Protein AF-A0A7S1LUV5-F1 (afdb_monomer_lite)

pLDDT: mean 82.68, std 12.73, range [51.38, 97.44]

Secondary structure (DSSP, 8-state):
-HHHHHHHTTSSTTPPPS-S-EEEESPPSPS-TTT-GGGTSS-EEEEEEEEESSTT-HHHHHHGGGEEEEEEEE-SSSS-SS-SSHHHHHHHHHHHHHHHHHHS--

Organism: Alexandr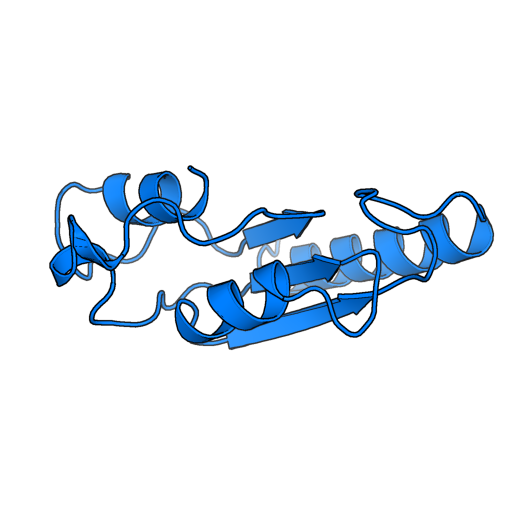ium catenella (NCBI:txid2925)

Sequence (106 aa):
STMLCARAARGDVGAPPPFRCAVLLESDRPGWPEQRPELFGEPLPLPTLVVAGQAESEAADMISPFFASVSRASHADGHRPLPKDPQKVAEIVERIRTFLLQHCPV

Structure (mmCIF, N/CA/C/O backbone):
data_AF-A0A7S1LUV5-F1
#
_entry.id   AF-A0A7S1LUV5-F1
#
loop_
_atom_site.group_PDB
_atom_site.id
_atom_site.type_symbol
_atom_site.label_atom_id
_atom_site.label_alt_id
_atom_site.label_comp_id
_atom_site.label_asym_id
_atom_site.label_entity_id
_atom_site.label_seq_id
_atom_site.pdbx_PDB_ins_code
_atom_site.Cartn_x
_atom_site.Cartn_y
_atom_site.Cartn_z
_atom_site.occupancy
_atom_site.B_iso_or_equiv
_atom_site.auth_seq_id
_atom_site.auth_comp_id
_atom_site.auth_asym_id
_atom_site.auth_atom_id
_atom_site.pdbx_PDB_model_num
ATOM 1 N N . SER A 1 1 ? 10.373 -7.104 6.731 1.00 52.06 1 SER A N 1
ATOM 2 C CA . SER A 1 1 ? 10.311 -6.662 8.148 1.00 52.06 1 SER A CA 1
ATOM 3 C C . SER A 1 1 ? 9.028 -5.891 8.478 1.00 52.06 1 SER A C 1
ATOM 5 O O . SER A 1 1 ? 8.505 -6.067 9.570 1.00 52.06 1 SER A O 1
ATOM 7 N N . THR A 1 2 ? 8.465 -5.108 7.550 1.00 58.53 2 THR A N 1
ATOM 8 C CA . THR A 1 2 ? 7.291 -4.231 7.757 1.00 58.53 2 THR A CA 1
ATOM 9 C C . THR A 1 2 ? 6.040 -4.931 8.308 1.00 58.53 2 THR A C 1
ATOM 11 O O . THR A 1 2 ? 5.430 -4.430 9.248 1.00 58.53 2 THR A O 1
ATOM 14 N N . MET A 1 3 ? 5.687 -6.122 7.804 1.00 65.06 3 MET A N 1
ATOM 15 C CA . MET A 1 3 ? 4.542 -6.884 8.332 1.00 65.06 3 MET A CA 1
ATOM 16 C C . MET A 1 3 ? 4.758 -7.398 9.757 1.00 65.06 3 MET A C 1
ATOM 18 O O . MET A 1 3 ? 3.835 -7.371 10.564 1.00 65.06 3 MET A O 1
ATOM 22 N N . LEU A 1 4 ? 5.979 -7.832 10.087 1.00 61.72 4 LEU A N 1
ATOM 23 C CA . LEU A 1 4 ? 6.304 -8.242 11.451 1.00 61.72 4 LEU A CA 1
ATOM 24 C C . LEU A 1 4 ? 6.254 -7.044 12.394 1.00 61.72 4 LEU A C 1
ATOM 26 O O . LEU A 1 4 ? 5.734 -7.199 13.482 1.00 61.72 4 LEU A O 1
ATOM 30 N N . CYS A 1 5 ? 6.686 -5.846 11.983 1.00 59.50 5 CYS A N 1
ATOM 31 C CA . CYS A 1 5 ? 6.517 -4.638 12.799 1.00 59.50 5 CYS A CA 1
ATOM 32 C C . CYS A 1 5 ? 5.035 -4.312 13.052 1.00 59.50 5 CYS A C 1
ATOM 34 O O . CYS A 1 5 ? 4.671 -3.999 14.183 1.00 59.50 5 CYS A O 1
ATOM 36 N N . ALA A 1 6 ? 4.173 -4.436 12.035 1.00 61.81 6 ALA A N 1
ATOM 37 C CA . ALA A 1 6 ? 2.731 -4.224 12.188 1.00 61.81 6 ALA A CA 1
ATOM 38 C C . ALA A 1 6 ? 2.091 -5.216 13.177 1.00 61.81 6 ALA A C 1
ATOM 40 O O . ALA A 1 6 ? 1.186 -4.842 13.917 1.00 61.81 6 ALA A O 1
ATOM 41 N N . ARG A 1 7 ? 2.590 -6.456 13.222 1.00 67.19 7 ARG A N 1
ATOM 42 C CA . ARG A 1 7 ? 2.091 -7.512 14.116 1.00 67.19 7 ARG A CA 1
ATOM 43 C C . ARG A 1 7 ? 2.755 -7.520 15.497 1.00 67.19 7 ARG A C 1
ATOM 45 O O . ARG A 1 7 ? 2.111 -7.829 16.489 1.00 67.19 7 ARG A O 1
ATOM 52 N N . ALA A 1 8 ? 4.026 -7.138 15.578 1.00 58.00 8 ALA A N 1
ATOM 53 C CA . ALA A 1 8 ? 4.813 -7.101 16.807 1.00 58.00 8 ALA A CA 1
ATOM 54 C C . ALA A 1 8 ? 4.504 -5.880 17.680 1.00 58.00 8 ALA A C 1
ATOM 56 O O . ALA A 1 8 ? 4.767 -5.934 18.878 1.00 58.00 8 ALA A O 1
ATOM 57 N N . ALA A 1 9 ? 3.922 -4.807 17.122 1.00 53.91 9 ALA A N 1
ATOM 58 C CA . ALA A 1 9 ? 3.652 -3.547 17.823 1.00 53.91 9 ALA A CA 1
ATOM 59 C C . ALA A 1 9 ? 2.802 -3.675 19.107 1.00 53.91 9 ALA A C 1
ATOM 61 O O . ALA A 1 9 ? 2.663 -2.683 19.822 1.00 53.91 9 ALA A O 1
ATOM 62 N N . ARG A 1 10 ? 2.244 -4.853 19.428 1.00 51.38 10 ARG A N 1
ATOM 63 C CA . ARG A 1 10 ? 1.505 -5.082 20.680 1.00 51.38 10 ARG A CA 1
ATOM 64 C C . ARG A 1 10 ? 1.768 -6.391 21.428 1.00 51.38 10 ARG A C 1
ATOM 66 O O . ARG A 1 10 ? 1.147 -6.584 22.460 1.00 51.38 10 ARG A O 1
ATOM 73 N N . GLY A 1 11 ? 2.667 -7.267 20.980 1.00 53.22 11 GLY A N 1
ATOM 74 C CA . GLY A 1 11 ? 2.985 -8.504 21.717 1.00 53.22 11 GLY A CA 1
ATOM 75 C C . GLY A 1 11 ? 1.860 -9.553 21.824 1.00 53.22 11 GLY A C 1
ATOM 76 O O . GLY A 1 11 ? 2.155 -10.665 22.248 1.00 53.22 11 GLY A O 1
ATOM 77 N N . ASP A 1 12 ? 0.633 -9.250 21.385 1.00 55.34 12 ASP A N 1
ATOM 78 C CA . ASP A 1 12 ? -0.510 -10.167 21.369 1.00 55.34 12 ASP A CA 1
ATOM 79 C C . ASP A 1 12 ? -0.949 -10.494 19.939 1.00 55.34 12 ASP A C 1
ATOM 81 O O . ASP A 1 12 ? -1.232 -9.612 19.120 1.00 55.34 12 ASP A O 1
ATOM 85 N N . VAL A 1 13 ? -1.041 -11.793 19.656 1.00 59.44 13 VAL A N 1
ATOM 86 C CA . VAL A 1 13 ? -1.635 -12.332 18.430 1.00 59.44 13 VAL A CA 1
ATOM 87 C C . VAL A 1 13 ? -3.088 -11.849 18.340 1.00 59.44 13 VAL A C 1
ATOM 89 O O . VAL A 1 13 ? -3.902 -12.157 19.204 1.00 59.44 13 VAL A O 1
ATOM 92 N N . GLY A 1 14 ? -3.418 -11.080 17.298 1.00 52.53 14 GLY A N 1
ATOM 93 C CA . GLY A 1 14 ? -4.790 -10.629 17.022 1.00 52.53 14 GLY A CA 1
ATOM 94 C C . GLY A 1 14 ? -5.171 -9.246 17.567 1.00 52.53 14 GLY A C 1
ATOM 95 O O . GLY A 1 14 ? -6.268 -8.771 17.274 1.00 52.53 14 GLY A O 1
ATOM 96 N N . ALA A 1 15 ? -4.291 -8.552 18.300 1.00 60.19 15 ALA A N 1
ATOM 97 C CA . ALA A 1 15 ? -4.556 -7.168 18.691 1.00 60.19 15 ALA A CA 1
ATOM 98 C C . ALA A 1 15 ? -4.536 -6.237 17.457 1.00 60.19 15 ALA A C 1
ATOM 100 O O . ALA A 1 15 ? -3.619 -6.333 16.633 1.00 60.19 15 ALA A O 1
ATOM 101 N N . PRO A 1 16 ? -5.500 -5.306 17.314 1.00 61.84 16 PRO A N 1
ATOM 102 C CA . PRO A 1 16 ? -5.496 -4.372 16.197 1.00 61.84 16 PRO A CA 1
ATOM 103 C C . PRO A 1 16 ? -4.246 -3.475 16.266 1.00 61.84 16 PRO A C 1
ATOM 105 O O . PRO A 1 16 ? -3.921 -2.955 17.344 1.00 61.84 16 PRO A O 1
ATOM 108 N N . PRO A 1 17 ? -3.527 -3.283 15.144 1.00 69.19 17 PRO A N 1
ATOM 109 C CA . PRO A 1 17 ? -2.367 -2.401 15.106 1.00 69.19 17 PRO A CA 1
ATOM 110 C C . PRO A 1 17 ? -2.779 -0.960 15.459 1.00 69.19 17 PRO A C 1
ATOM 112 O O . PRO A 1 17 ? -3.895 -0.549 15.145 1.00 69.19 17 PRO A O 1
ATOM 115 N N . PRO A 1 18 ? -1.890 -0.139 16.055 1.00 76.12 18 PRO A N 1
ATOM 116 C CA . PRO A 1 18 ? -2.203 1.250 16.418 1.00 76.12 18 PRO A CA 1
ATOM 117 C C . PRO A 1 18 ? -2.329 2.186 15.199 1.00 76.12 18 PRO A C 1
ATOM 119 O O . PRO A 1 18 ? -2.447 3.401 15.351 1.00 76.12 18 PRO A O 1
ATOM 122 N N . PHE A 1 19 ? -2.265 1.635 13.989 1.00 83.00 19 PHE A N 1
ATOM 123 C CA . PHE A 1 19 ? -2.324 2.359 12.730 1.00 83.00 19 PHE A CA 1
ATOM 124 C C . PHE A 1 19 ? -3.738 2.276 12.156 1.00 83.00 19 PHE A C 1
ATOM 126 O O . PHE A 1 19 ? -4.395 1.245 12.262 1.00 83.00 19 PHE A O 1
ATOM 133 N N . ARG A 1 20 ? -4.201 3.353 11.516 1.00 88.50 20 ARG A N 1
ATOM 134 C CA . ARG A 1 20 ? -5.509 3.371 10.838 1.00 88.50 20 ARG A CA 1
ATOM 135 C C . ARG A 1 20 ? -5.463 2.772 9.429 1.00 88.50 20 ARG A C 1
ATOM 137 O O . ARG A 1 20 ? -6.469 2.259 8.955 1.00 88.50 20 ARG A O 1
ATOM 144 N N . CYS A 1 21 ? -4.311 2.838 8.764 1.00 91.31 21 CYS A N 1
ATOM 145 C CA . CYS A 1 21 ? -4.049 2.187 7.481 1.00 91.31 21 CYS A CA 1
ATOM 146 C C . CYS A 1 21 ? -2.538 1.989 7.267 1.00 91.31 21 CYS A C 1
ATOM 148 O O . CYS A 1 21 ? -1.727 2.499 8.045 1.00 91.31 21 CYS A O 1
ATOM 150 N N . ALA A 1 22 ? -2.162 1.265 6.212 1.00 90.38 22 ALA A N 1
ATOM 151 C CA . ALA A 1 22 ? -0.782 1.133 5.750 1.00 90.38 22 ALA A CA 1
ATOM 152 C C . ALA A 1 22 ? -0.655 1.431 4.249 1.00 90.38 22 ALA A C 1
ATOM 154 O O . ALA A 1 22 ? -1.548 1.130 3.460 1.00 90.38 22 ALA A O 1
ATOM 155 N N . VAL A 1 23 ? 0.489 1.988 3.852 1.00 92.56 23 VAL A N 1
ATOM 156 C CA . VAL A 1 23 ? 0.890 2.132 2.447 1.00 92.56 23 VAL A CA 1
ATOM 157 C C . VAL A 1 23 ? 2.223 1.417 2.276 1.00 92.56 23 VAL A C 1
ATOM 159 O O . VAL A 1 23 ? 3.199 1.740 2.951 1.00 92.56 23 VAL A O 1
ATOM 162 N N . LEU A 1 24 ? 2.247 0.419 1.401 1.00 90.75 24 LEU A N 1
ATOM 163 C CA . LEU A 1 24 ? 3.385 -0.449 1.138 1.00 90.75 24 LEU A CA 1
ATOM 164 C C . LEU A 1 24 ? 3.905 -0.161 -0.270 1.00 90.75 24 LEU A C 1
ATOM 166 O O . LEU A 1 24 ? 3.216 -0.446 -1.244 1.00 90.75 24 LEU A O 1
ATOM 170 N N . LEU A 1 25 ? 5.103 0.412 -0.375 1.00 90.88 25 LEU A N 1
ATOM 171 C CA . LEU A 1 25 ? 5.765 0.706 -1.651 1.00 90.88 25 LEU A CA 1
ATOM 172 C C . LEU A 1 25 ? 6.884 -0.312 -1.863 1.00 90.88 25 LEU A C 1
ATOM 174 O O . LEU A 1 25 ? 7.733 -0.425 -0.980 1.00 90.88 25 LEU A O 1
ATOM 178 N N . GLU A 1 26 ? 6.878 -1.048 -2.979 1.00 87.75 26 GLU A N 1
ATOM 179 C CA . GLU A 1 26 ? 7.875 -2.097 -3.282 1.00 87.75 26 GLU A CA 1
ATOM 180 C C . GLU A 1 26 ? 8.231 -2.973 -2.081 1.00 87.75 26 GLU A C 1
ATOM 182 O O . GLU A 1 26 ? 9.398 -3.193 -1.753 1.00 87.75 26 GLU A O 1
ATOM 187 N N . SER A 1 27 ? 7.215 -3.437 -1.358 1.00 81.75 27 SER A N 1
ATOM 188 C CA . SER A 1 27 ? 7.479 -4.326 -0.235 1.00 81.75 27 SER A CA 1
ATOM 189 C C . SER A 1 27 ? 7.975 -5.669 -0.743 1.00 81.75 27 SER A C 1
ATOM 191 O O . SER A 1 27 ? 7.356 -6.276 -1.611 1.00 81.75 27 SER A O 1
ATOM 193 N N . ASP A 1 28 ? 9.087 -6.116 -0.172 1.00 80.19 28 ASP A N 1
ATOM 194 C CA . ASP A 1 28 ? 9.616 -7.457 -0.378 1.00 80.19 28 ASP A CA 1
ATOM 195 C C . ASP A 1 28 ? 8.730 -8.504 0.318 1.00 80.19 28 ASP A C 1
ATOM 197 O O . ASP A 1 28 ? 7.867 -8.169 1.139 1.00 80.19 28 ASP A O 1
ATOM 201 N N . ARG A 1 29 ? 8.966 -9.776 -0.001 1.00 79.25 29 ARG A N 1
ATOM 202 C CA . ARG A 1 29 ? 8.229 -10.934 0.496 1.00 79.25 29 ARG A CA 1
ATOM 203 C C . ARG A 1 29 ? 8.034 -10.901 2.024 1.00 79.25 29 ARG A C 1
ATOM 205 O O . ARG A 1 29 ? 8.833 -10.324 2.775 1.00 79.25 29 ARG A O 1
ATOM 212 N N . PRO A 1 30 ? 6.975 -11.564 2.523 1.00 76.75 30 PRO A N 1
ATOM 213 C CA . PRO A 1 30 ? 6.776 -11.789 3.949 1.00 76.75 30 PRO A CA 1
ATOM 214 C C . PRO A 1 30 ? 8.048 -12.310 4.612 1.00 76.75 30 PRO A C 1
ATOM 216 O O . PRO A 1 30 ? 8.632 -13.271 4.131 1.00 76.75 30 PRO A O 1
ATOM 219 N N . GLY A 1 31 ? 8.459 -11.683 5.719 1.00 75.75 31 GLY A N 1
ATOM 220 C CA . GLY A 1 31 ? 9.736 -12.001 6.362 1.00 75.75 31 GLY A CA 1
ATOM 221 C C . GLY A 1 31 ? 9.845 -13.477 6.742 1.00 75.75 31 GLY A C 1
ATOM 222 O O . GLY A 1 31 ? 10.625 -14.202 6.142 1.00 75.75 31 GLY A O 1
ATOM 223 N N . TRP A 1 32 ? 9.057 -13.916 7.729 1.00 77.12 32 TRP A N 1
ATOM 224 C CA . TRP A 1 32 ? 9.163 -15.274 8.277 1.00 77.12 32 TRP A CA 1
ATOM 225 C C . TRP A 1 32 ? 7.804 -15.899 8.640 1.00 77.12 32 TRP A C 1
ATOM 227 O O . TRP A 1 32 ? 7.584 -16.243 9.805 1.00 77.12 32 TRP A O 1
ATOM 237 N N . PRO A 1 33 ? 6.876 -16.049 7.675 1.00 78.12 33 PRO A N 1
ATOM 238 C CA . PRO A 1 33 ? 5.5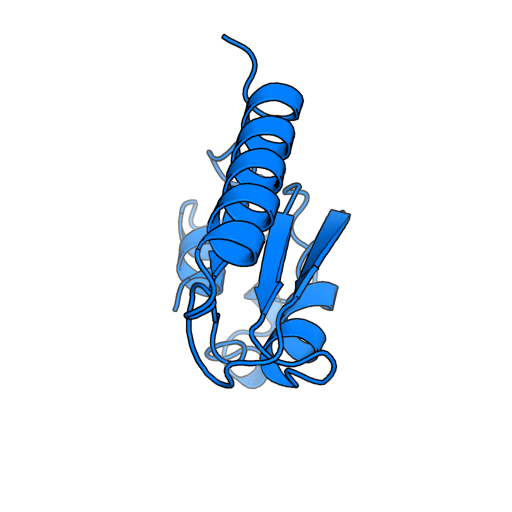77 -16.665 7.939 1.00 78.12 33 PRO A CA 1
ATOM 239 C C . PRO A 1 33 ? 5.686 -18.100 8.464 1.00 78.12 33 PRO A C 1
ATOM 241 O O . PRO A 1 33 ? 4.943 -18.476 9.361 1.00 78.12 33 PRO A O 1
ATOM 244 N N . GLU A 1 34 ? 6.661 -18.869 7.982 1.00 83.00 34 GLU A N 1
ATOM 245 C CA . GLU A 1 34 ? 6.881 -20.258 8.404 1.00 83.00 34 GLU A CA 1
ATOM 246 C C . GLU A 1 34 ? 7.501 -20.380 9.802 1.00 83.00 34 GLU A C 1
ATOM 248 O O . GLU A 1 34 ? 7.238 -21.345 10.512 1.00 83.00 34 GLU A O 1
ATOM 253 N N . GLN A 1 35 ? 8.323 -19.410 10.217 1.00 82.94 35 GLN A N 1
ATOM 254 C CA . GLN A 1 35 ? 9.012 -19.468 11.515 1.00 82.94 35 GLN A CA 1
ATOM 255 C C . GLN A 1 35 ? 8.133 -18.969 12.662 1.00 82.94 35 GLN A C 1
ATOM 257 O O . GLN A 1 35 ? 8.370 -19.330 13.812 1.00 82.94 35 GLN A O 1
ATOM 262 N N . ARG A 1 36 ? 7.158 -18.103 12.361 1.00 80.81 36 ARG A N 1
ATOM 263 C CA . ARG A 1 36 ? 6.234 -17.500 13.332 1.00 80.81 36 ARG A CA 1
ATOM 264 C C . ARG A 1 36 ? 4.783 -17.606 12.842 1.00 80.81 36 ARG A C 1
ATOM 266 O O . ARG A 1 36 ? 4.133 -16.571 12.702 1.00 80.81 36 ARG A O 1
ATOM 273 N N . PRO A 1 37 ? 4.265 -18.807 12.527 1.00 82.44 37 PRO A N 1
ATOM 274 C CA . PRO A 1 37 ? 2.955 -18.983 11.891 1.00 82.44 37 PRO A CA 1
ATOM 275 C C . PRO A 1 37 ? 1.798 -18.410 12.716 1.00 82.44 37 PRO A C 1
ATOM 277 O O . PRO A 1 37 ? 0.807 -17.947 12.154 1.00 82.44 37 PRO A O 1
ATOM 280 N N . GLU A 1 38 ? 1.937 -18.347 14.041 1.00 79.94 38 GLU A N 1
ATOM 281 C CA . GLU A 1 38 ? 0.979 -17.700 14.937 1.00 79.94 38 GLU A CA 1
ATOM 282 C C . GLU A 1 38 ? 0.831 -16.203 14.644 1.00 79.94 38 GLU A C 1
ATOM 284 O O . GLU A 1 38 ? -0.251 -15.636 14.771 1.00 79.94 38 GLU A O 1
ATOM 289 N N . LEU A 1 39 ? 1.905 -15.567 14.169 1.00 77.19 39 LEU A N 1
ATOM 290 C CA . LEU A 1 39 ? 1.869 -14.196 13.696 1.00 77.19 39 LEU A CA 1
ATOM 291 C C . LEU A 1 39 ? 1.291 -14.094 12.293 1.00 77.19 39 LEU A C 1
ATOM 293 O O . LEU A 1 39 ? 1.252 -12.991 11.809 1.00 77.19 39 LEU A O 1
ATOM 297 N N . PHE A 1 40 ? 0.862 -15.135 11.590 1.00 80.19 40 PHE A N 1
ATOM 298 C CA . PHE A 1 40 ? 0.342 -14.996 10.218 1.00 80.19 40 PHE A CA 1
ATOM 299 C C . PHE A 1 40 ? -0.985 -15.724 9.987 1.00 80.19 40 PHE A C 1
ATOM 301 O O . PHE A 1 40 ? -1.552 -15.585 8.908 1.00 80.19 40 PHE A O 1
ATOM 308 N N . GLY A 1 41 ? -1.501 -16.426 11.002 1.00 80.25 41 GLY A N 1
ATOM 309 C CA . GLY A 1 41 ? -2.742 -17.200 10.918 1.00 80.25 41 GLY A CA 1
ATOM 310 C C . GLY A 1 41 ? -3.991 -16.372 10.608 1.00 80.25 41 GLY A C 1
ATOM 311 O O . GLY A 1 41 ? -4.857 -16.848 9.888 1.00 80.25 41 GLY A O 1
ATOM 312 N N . GLU A 1 42 ? -4.050 -15.123 11.078 1.00 82.75 42 GLU A N 1
ATOM 313 C CA . GLU A 1 42 ? -5.175 -14.214 10.817 1.00 82.75 42 GLU A CA 1
ATOM 314 C C . GLU A 1 42 ? -4.733 -12.994 9.994 1.00 82.75 42 GLU A C 1
ATOM 316 O O . GLU A 1 42 ? -3.679 -12.412 10.295 1.00 82.75 42 GLU A O 1
ATOM 321 N N . PRO A 1 43 ? -5.497 -12.556 8.977 1.00 85.12 43 PRO A N 1
ATOM 322 C CA . PRO A 1 43 ? -5.240 -11.303 8.273 1.00 85.12 43 PRO A CA 1
ATOM 323 C C . PRO A 1 43 ? -5.343 -10.086 9.204 1.00 85.12 43 PRO A C 1
ATOM 325 O O . PRO A 1 43 ? -6.210 -10.005 10.070 1.00 85.12 43 PRO A O 1
ATOM 328 N N . LEU A 1 44 ? -4.481 -9.088 9.004 1.00 81.06 44 LEU A N 1
ATOM 329 C CA . LEU A 1 44 ? -4.549 -7.822 9.728 1.00 81.06 44 LEU A CA 1
ATOM 330 C C . LEU A 1 44 ? -5.819 -7.053 9.328 1.00 81.06 44 LEU A C 1
ATOM 332 O O . LEU A 1 44 ? -6.007 -6.805 8.132 1.00 81.06 44 LEU A O 1
ATOM 336 N N . PRO A 1 45 ? -6.645 -6.575 10.279 1.00 83.62 45 PRO A N 1
ATOM 337 C CA . PRO A 1 45 ? -7.813 -5.739 9.993 1.00 83.62 45 PRO A CA 1
ATOM 338 C C . PRO A 1 45 ? -7.399 -4.285 9.694 1.00 83.62 45 PRO A C 1
ATOM 340 O O . PRO A 1 45 ? -7.963 -3.333 10.227 1.00 83.62 45 PRO A O 1
ATOM 343 N N . LEU A 1 46 ? -6.362 -4.112 8.873 1.00 85.56 46 LEU A N 1
ATOM 344 C CA . LEU A 1 46 ? -5.753 -2.834 8.537 1.00 85.56 46 LEU A CA 1
ATOM 345 C C . LEU A 1 46 ? -5.944 -2.571 7.039 1.00 85.56 46 LEU A C 1
ATOM 347 O O . LEU A 1 46 ? -5.358 -3.299 6.229 1.00 85.56 46 LEU A O 1
ATOM 351 N N . PRO A 1 47 ? -6.713 -1.538 6.649 1.00 91.75 47 PRO A N 1
ATOM 352 C CA . PRO A 1 47 ? -6.770 -1.096 5.264 1.00 91.75 47 PRO A CA 1
ATOM 353 C C . PRO A 1 47 ? -5.360 -0.845 4.743 1.00 91.75 47 PRO A C 1
ATOM 355 O O . PRO A 1 47 ? -4.595 -0.093 5.353 1.00 91.75 47 PRO A O 1
ATOM 358 N N . THR A 1 48 ? -5.012 -1.468 3.621 1.00 92.12 48 THR A N 1
ATOM 359 C CA . THR A 1 48 ? -3.651 -1.398 3.086 1.00 92.12 48 THR A CA 1
ATOM 360 C C . THR A 1 48 ? -3.650 -1.075 1.599 1.00 92.12 48 THR A C 1
ATOM 362 O O . THR A 1 48 ? -4.347 -1.713 0.817 1.00 92.12 48 THR A O 1
ATOM 365 N N . LEU A 1 49 ? -2.850 -0.092 1.192 1.00 94.19 49 LEU A N 1
ATOM 366 C CA . LEU A 1 49 ? -2.545 0.179 -0.210 1.00 94.19 49 LEU A CA 1
ATOM 367 C C . LEU A 1 49 ? -1.176 -0.415 -0.542 1.00 94.19 49 LEU A C 1
ATOM 369 O O . LEU A 1 49 ? -0.175 -0.015 0.045 1.00 94.19 49 LEU A O 1
ATOM 373 N N . VAL A 1 50 ? -1.128 -1.337 -1.500 1.00 92.06 50 VAL A N 1
ATOM 374 C CA . VAL A 1 50 ? 0.118 -1.902 -2.030 1.00 92.06 50 VAL A CA 1
ATOM 375 C C . VAL A 1 50 ? 0.418 -1.264 -3.381 1.00 92.06 50 VAL A C 1
ATOM 377 O O . VAL A 1 50 ? -0.417 -1.293 -4.286 1.00 92.06 50 VAL A O 1
ATOM 380 N N . VAL A 1 51 ? 1.603 -0.679 -3.512 1.00 91.56 51 VAL A N 1
ATOM 381 C CA . VAL A 1 51 ? 2.118 -0.090 -4.747 1.00 91.56 51 VAL A CA 1
ATOM 382 C C .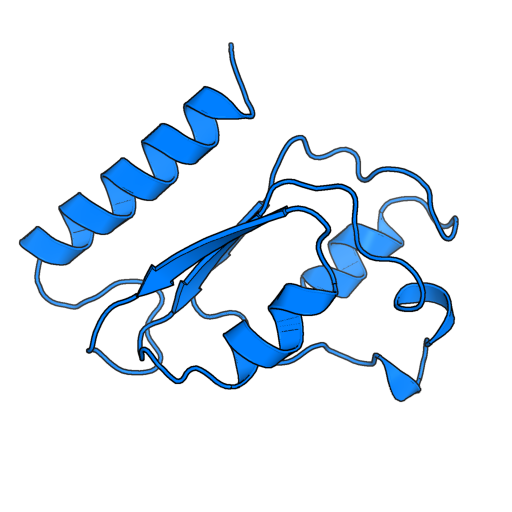 VAL A 1 51 ? 3.298 -0.926 -5.224 1.00 91.56 51 VAL A C 1
ATOM 384 O O . VAL A 1 51 ? 4.261 -1.104 -4.473 1.00 91.56 51 VAL A O 1
ATOM 387 N N . ALA A 1 52 ? 3.200 -1.440 -6.451 1.00 90.62 52 ALA A N 1
ATOM 388 C CA . ALA A 1 52 ? 4.197 -2.328 -7.037 1.00 90.62 52 ALA A CA 1
ATOM 389 C C . ALA A 1 52 ? 4.583 -1.942 -8.476 1.00 90.62 52 ALA A C 1
ATOM 391 O O . ALA A 1 52 ? 3.738 -1.610 -9.299 1.00 90.62 52 ALA A O 1
ATOM 392 N N . GLY A 1 53 ? 5.849 -2.041 -8.841 1.00 86.75 53 GLY A N 1
ATOM 393 C CA . GLY A 1 53 ? 6.383 -1.564 -10.103 1.00 86.75 53 GLY A CA 1
ATOM 394 C C . GLY A 1 53 ? 6.367 -2.579 -11.234 1.00 86.75 53 GLY A C 1
ATOM 395 O O . GLY A 1 53 ? 6.905 -2.304 -12.308 1.00 86.75 53 GLY A O 1
ATOM 396 N N . GLN A 1 54 ? 5.704 -3.715 -11.008 1.00 80.88 54 GLN A N 1
ATOM 397 C CA . GLN A 1 54 ? 5.209 -4.624 -12.034 1.00 80.88 54 GLN A CA 1
ATOM 398 C C . GLN A 1 54 ? 3.827 -5.151 -11.633 1.00 80.88 54 GLN A C 1
ATOM 400 O O . GLN A 1 54 ? 3.537 -5.322 -10.447 1.00 80.88 54 GLN A O 1
ATOM 405 N N . ALA A 1 55 ? 2.981 -5.438 -12.626 1.00 60.94 55 ALA A N 1
ATOM 406 C CA . ALA A 1 55 ? 1.662 -6.039 -12.409 1.00 60.94 55 ALA A CA 1
ATOM 407 C C . ALA A 1 55 ? 1.734 -7.435 -11.752 1.00 60.94 55 ALA A C 1
ATOM 409 O O . ALA A 1 55 ? 0.786 -7.826 -11.080 1.00 60.94 55 ALA A O 1
ATOM 410 N N . GLU A 1 56 ? 2.867 -8.130 -11.905 1.00 56.41 56 GLU A N 1
ATOM 411 C CA . GLU A 1 56 ? 3.155 -9.475 -11.384 1.00 56.41 56 GLU A CA 1
ATOM 412 C C . GLU A 1 56 ? 4.183 -9.446 -10.243 1.00 56.41 56 GLU A C 1
ATOM 414 O O . GLU A 1 56 ? 4.998 -10.356 -10.110 1.00 56.41 56 GLU A O 1
ATOM 419 N N . SER A 1 57 ? 4.222 -8.377 -9.438 1.00 71.94 57 SER A N 1
ATOM 420 C CA . SER A 1 57 ? 5.103 -8.372 -8.266 1.00 71.94 57 SER A CA 1
ATOM 421 C C . SER A 1 57 ? 4.684 -9.495 -7.317 1.00 71.94 57 SER A C 1
ATOM 423 O O . SER A 1 57 ? 3.761 -9.346 -6.516 1.00 71.94 57 SER A O 1
ATOM 425 N N . GLU A 1 58 ? 5.388 -10.623 -7.412 1.00 79.88 58 GLU A N 1
ATOM 426 C CA . GLU A 1 58 ? 5.182 -11.820 -6.599 1.00 79.88 58 GLU A CA 1
ATOM 427 C C . GLU A 1 58 ? 5.138 -11.453 -5.113 1.00 79.88 58 GLU A C 1
ATOM 429 O O . GLU A 1 58 ? 4.309 -11.955 -4.362 1.00 79.88 58 GLU A O 1
ATOM 434 N N . ALA A 1 59 ? 5.967 -10.498 -4.687 1.00 81.38 59 ALA A N 1
ATOM 435 C CA . ALA A 1 59 ? 5.963 -10.003 -3.320 1.00 81.38 59 ALA A CA 1
ATOM 436 C C . ALA A 1 59 ? 4.635 -9.320 -2.938 1.00 81.38 59 ALA A C 1
ATOM 438 O O . ALA A 1 59 ? 4.098 -9.592 -1.864 1.00 81.38 59 ALA A O 1
ATOM 439 N N . ALA A 1 60 ? 4.055 -8.490 -3.812 1.00 81.94 60 ALA A N 1
ATOM 440 C CA . ALA A 1 60 ? 2.750 -7.871 -3.573 1.00 81.94 60 ALA A CA 1
ATOM 441 C C . ALA A 1 60 ? 1.627 -8.918 -3.467 1.00 81.94 60 ALA A C 1
ATOM 443 O O . ALA A 1 60 ? 0.740 -8.798 -2.611 1.00 81.94 60 ALA A O 1
ATOM 444 N N . ASP A 1 61 ? 1.685 -9.964 -4.293 1.00 85.38 61 ASP A N 1
ATOM 445 C CA . ASP A 1 61 ? 0.751 -11.090 -4.242 1.00 85.38 61 ASP A CA 1
ATOM 446 C C . ASP A 1 61 ? 0.911 -11.920 -2.972 1.00 85.38 61 ASP A C 1
ATOM 448 O O . ASP A 1 61 ? -0.082 -12.209 -2.310 1.00 85.38 61 ASP A O 1
ATOM 452 N N . MET A 1 62 ? 2.142 -12.217 -2.563 1.00 86.12 62 MET A N 1
ATOM 453 C CA . MET A 1 62 ? 2.427 -12.956 -1.333 1.00 86.12 62 MET A CA 1
ATOM 454 C C . MET A 1 62 ? 2.024 -12.190 -0.071 1.00 86.12 62 MET A C 1
ATOM 456 O O . MET A 1 62 ? 1.698 -12.803 0.940 1.00 86.12 62 MET A O 1
ATOM 460 N N . ILE A 1 63 ? 2.063 -10.858 -0.100 1.00 85.56 63 ILE A N 1
ATOM 461 C CA . ILE A 1 63 ? 1.747 -10.017 1.060 1.00 85.56 63 ILE A CA 1
ATOM 462 C C . ILE A 1 63 ? 0.238 -9.790 1.219 1.00 85.56 63 ILE A C 1
ATOM 464 O O . ILE A 1 63 ? -0.253 -9.686 2.343 1.00 85.56 63 ILE A O 1
ATOM 468 N N . SER A 1 64 ? -0.502 -9.710 0.109 1.00 87.12 64 SER A N 1
ATOM 469 C CA . SER A 1 64 ? -1.925 -9.337 0.111 1.00 87.12 64 SER A CA 1
ATOM 470 C C . SER A 1 64 ? -2.813 -10.196 1.035 1.00 87.12 64 SER A C 1
ATOM 472 O O . SER A 1 64 ? -3.635 -9.608 1.736 1.00 87.12 64 SER A O 1
ATOM 474 N N . PRO A 1 65 ? -2.644 -11.534 1.130 1.00 88.25 65 PRO A N 1
ATOM 475 C CA . PRO A 1 65 ? -3.437 -12.379 2.028 1.00 88.25 65 PRO A CA 1
ATOM 476 C C . PRO A 1 65 ? -3.308 -12.035 3.518 1.00 88.25 65 PRO A C 1
ATOM 478 O O . PRO A 1 65 ? -4.168 -12.407 4.310 1.00 88.25 65 PRO A O 1
ATOM 481 N N . PHE A 1 66 ? -2.256 -11.316 3.926 1.00 86.25 66 PHE A N 1
ATOM 482 C CA . PHE A 1 66 ? -2.035 -10.960 5.330 1.00 86.25 66 PHE A CA 1
ATOM 483 C C . PHE A 1 66 ? -2.792 -9.713 5.783 1.00 86.25 66 PHE A C 1
ATOM 485 O O . PHE A 1 66 ? -2.607 -9.295 6.929 1.00 86.25 66 PHE A O 1
ATOM 492 N N . PHE A 1 67 ? -3.642 -9.143 4.928 1.00 86.75 67 PHE A N 1
ATOM 493 C CA . PHE A 1 67 ? -4.483 -7.987 5.215 1.00 86.75 67 PHE A CA 1
ATOM 494 C C . PHE A 1 67 ? -5.929 -8.272 4.808 1.00 86.75 67 PHE A C 1
ATOM 496 O O . PHE A 1 67 ? -6.192 -8.789 3.727 1.00 86.75 67 PHE A O 1
ATOM 503 N N . ALA A 1 68 ? -6.884 -7.889 5.653 1.00 85.88 68 ALA A N 1
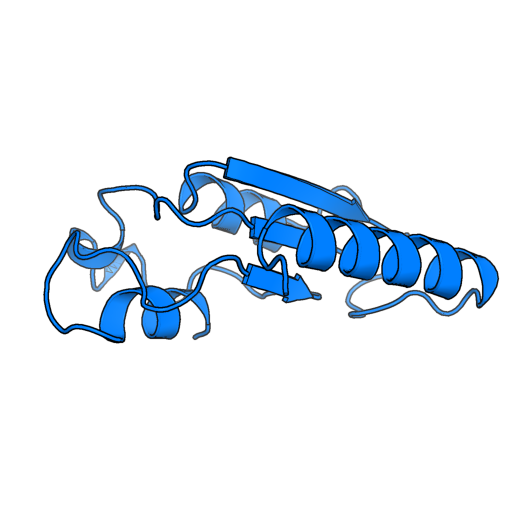ATOM 504 C CA . ALA A 1 68 ? -8.308 -8.101 5.396 1.00 85.88 68 ALA A CA 1
ATOM 505 C C . ALA A 1 68 ? -8.868 -7.192 4.282 1.00 85.88 68 ALA A C 1
ATOM 507 O O . ALA A 1 68 ? -9.912 -7.487 3.708 1.00 85.88 68 ALA A O 1
ATOM 508 N N . SER A 1 69 ? -8.198 -6.072 3.986 1.00 90.25 69 SER A N 1
ATOM 509 C CA . SER A 1 69 ? -8.611 -5.114 2.957 1.00 90.25 69 SER A CA 1
ATOM 510 C C . SER A 1 69 ? -7.391 -4.531 2.248 1.00 90.25 69 SER A C 1
ATOM 512 O O . SER A 1 69 ? -6.577 -3.839 2.867 1.00 90.25 69 SER A O 1
ATOM 514 N N . VAL A 1 70 ? -7.267 -4.816 0.947 1.00 92.31 70 VAL A N 1
ATOM 515 C CA . VAL A 1 70 ? -6.124 -4.410 0.120 1.00 92.31 70 VAL A CA 1
ATOM 516 C C . VAL A 1 70 ? -6.588 -3.659 -1.121 1.00 92.31 70 VAL A C 1
ATOM 518 O O . VAL A 1 70 ? -7.370 -4.163 -1.922 1.00 92.31 70 VAL A O 1
ATOM 521 N N . SER A 1 71 ? -6.045 -2.461 -1.312 1.00 94.00 71 SER A N 1
ATOM 522 C CA . SER A 1 71 ? -6.061 -1.732 -2.579 1.00 94.00 71 SER A CA 1
ATOM 523 C C . SER A 1 71 ? -4.712 -1.875 -3.275 1.00 94.00 71 SER A C 1
ATOM 525 O O . SER A 1 71 ? -3.677 -1.946 -2.616 1.00 94.00 71 SER A O 1
ATOM 527 N N . ARG A 1 72 ? -4.703 -1.882 -4.612 1.00 90.69 72 ARG A N 1
ATOM 528 C CA . ARG A 1 72 ? -3.473 -2.038 -5.403 1.00 90.69 72 ARG A CA 1
ATOM 529 C C . ARG A 1 72 ? -3.277 -0.920 -6.409 1.00 90.69 72 ARG A C 1
ATOM 531 O O . ARG A 1 72 ? -4.208 -0.586 -7.140 1.00 90.69 72 ARG A O 1
ATOM 538 N N . ALA A 1 73 ? -2.058 -0.408 -6.496 1.00 91.19 73 ALA A N 1
ATOM 539 C CA . ALA A 1 73 ? -1.583 0.409 -7.603 1.00 91.19 73 ALA A CA 1
ATOM 540 C C . ALA A 1 73 ? -0.323 -0.225 -8.193 1.00 91.19 73 ALA A C 1
ATOM 542 O O . ALA A 1 73 ? 0.428 -0.891 -7.482 1.00 91.19 73 ALA A O 1
ATOM 543 N N . SER A 1 74 ? -0.087 -0.016 -9.485 1.00 90.69 74 SER A N 1
ATOM 544 C CA . SER A 1 74 ? 1.114 -0.536 -10.119 1.00 90.69 74 SER A CA 1
ATOM 545 C C . SER A 1 74 ? 1.667 0.353 -11.224 1.00 90.69 74 SER A C 1
ATOM 547 O O . SER A 1 74 ? 0.966 1.215 -11.753 1.00 90.69 74 SER A O 1
ATOM 549 N N . HIS A 1 75 ? 2.944 0.156 -11.545 1.00 91.44 75 HIS A N 1
ATOM 550 C CA . HIS A 1 75 ? 3.618 0.763 -12.695 1.00 91.44 75 HIS A CA 1
ATOM 551 C C . HIS A 1 75 ? 4.493 -0.264 -13.426 1.00 91.44 75 HIS A C 1
ATOM 553 O O . HIS A 1 75 ? 4.450 -1.440 -13.088 1.00 91.44 75 HIS A O 1
ATOM 559 N N . ALA A 1 76 ? 5.229 0.160 -14.461 1.00 90.75 76 ALA A N 1
ATOM 560 C CA . ALA A 1 76 ? 6.045 -0.727 -15.303 1.00 90.75 76 ALA A CA 1
ATOM 561 C C . ALA A 1 76 ? 7.561 -0.656 -15.019 1.00 90.75 76 ALA A C 1
ATOM 563 O O . ALA A 1 76 ? 8.322 -1.479 -15.521 1.00 90.75 76 ALA A O 1
ATOM 564 N N . ASP A 1 77 ? 8.016 0.323 -14.228 1.00 89.12 77 ASP A N 1
ATOM 565 C CA . ASP A 1 77 ? 9.446 0.606 -14.001 1.00 89.12 77 ASP A CA 1
ATOM 566 C C . ASP A 1 77 ? 10.209 -0.370 -13.069 1.00 89.12 77 ASP A C 1
ATOM 568 O O . ASP A 1 77 ? 11.198 0.015 -12.436 1.00 89.12 77 ASP A O 1
ATOM 572 N N . GLY A 1 78 ? 9.806 -1.641 -13.014 1.00 85.38 78 GLY A N 1
ATOM 573 C CA . GLY A 1 78 ? 10.513 -2.694 -12.281 1.00 85.38 78 GLY A CA 1
ATOM 5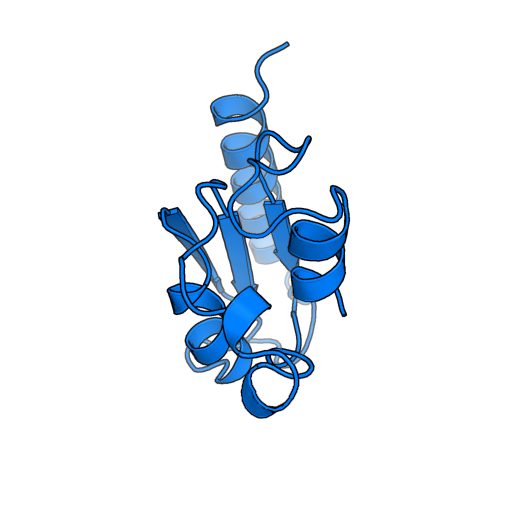74 C C . GLY A 1 78 ? 10.474 -2.493 -10.766 1.00 85.38 78 GLY A C 1
ATOM 575 O O . GLY A 1 78 ? 9.525 -1.926 -10.242 1.00 85.38 78 GLY A O 1
ATOM 576 N N . HIS A 1 79 ? 11.512 -2.942 -10.054 1.00 84.12 79 HIS A N 1
ATOM 577 C CA . HIS A 1 79 ? 11.579 -2.838 -8.592 1.00 84.12 79 HIS A CA 1
ATOM 578 C C . HIS A 1 79 ? 11.893 -1.400 -8.139 1.00 84.12 79 HIS A C 1
ATOM 580 O O . HIS A 1 79 ? 13.033 -1.062 -7.806 1.00 84.12 79 HIS A O 1
ATOM 586 N N . ARG A 1 80 ? 10.896 -0.511 -8.214 1.00 87.06 80 ARG A N 1
ATOM 587 C CA . ARG A 1 80 ? 10.990 0.893 -7.790 1.00 87.06 80 ARG A CA 1
ATOM 588 C C . ARG A 1 80 ? 9.738 1.319 -7.034 1.00 87.06 80 ARG A C 1
ATOM 590 O O . ARG A 1 80 ? 8.656 0.987 -7.483 1.00 87.06 80 ARG A O 1
ATOM 597 N N . PRO A 1 81 ? 9.862 2.083 -5.935 1.00 85.69 81 PRO A N 1
ATOM 598 C CA . PRO A 1 81 ? 8.709 2.536 -5.146 1.00 85.69 81 PRO A CA 1
ATOM 599 C C . PRO A 1 81 ? 7.775 3.460 -5.928 1.00 85.69 81 PRO A C 1
ATOM 601 O O . PRO A 1 81 ? 6.587 3.543 -5.624 1.00 85.69 81 PRO A O 1
ATOM 604 N N . LEU A 1 82 ? 8.328 4.180 -6.904 1.00 91.75 82 LEU A N 1
ATOM 605 C CA . LEU A 1 82 ? 7.617 5.069 -7.806 1.00 91.75 82 LEU A CA 1
ATOM 606 C C . LEU A 1 82 ? 8.211 4.944 -9.221 1.00 91.75 82 LEU A C 1
ATOM 608 O O . LEU A 1 82 ? 9.413 4.672 -9.361 1.00 91.75 82 LEU A O 1
ATOM 612 N N . PRO A 1 83 ? 7.403 5.183 -10.267 1.00 92.81 83 PRO A N 1
ATOM 613 C CA . PRO A 1 83 ? 7.859 5.150 -11.646 1.00 92.81 83 PRO A CA 1
ATOM 614 C C . PRO A 1 83 ? 8.775 6.334 -11.967 1.00 92.81 83 PRO A C 1
ATOM 616 O O . PRO A 1 83 ? 8.864 7.310 -11.224 1.00 92.81 83 PRO A O 1
ATOM 619 N N . LYS A 1 84 ? 9.474 6.252 -13.098 1.00 92.44 84 LYS A N 1
ATOM 620 C CA . LYS A 1 84 ? 10.298 7.339 -13.639 1.00 92.44 84 LYS A CA 1
ATOM 621 C C . LYS A 1 84 ? 9.450 8.417 -14.300 1.00 92.44 84 LYS A C 1
ATOM 623 O O . LYS A 1 84 ? 9.848 9.577 -14.293 1.00 92.44 84 LYS A O 1
ATOM 628 N N . ASP A 1 85 ? 8.326 8.023 -14.895 1.00 94.88 85 ASP A N 1
ATOM 629 C CA . ASP A 1 85 ? 7.404 8.939 -15.560 1.00 94.88 85 ASP A CA 1
ATOM 630 C C . ASP A 1 85 ? 6.736 9.874 -14.529 1.00 94.88 85 ASP A C 1
ATOM 632 O O . ASP A 1 85 ? 5.963 9.393 -13.692 1.00 94.88 85 ASP A O 1
ATOM 636 N N . PRO A 1 86 ? 6.983 11.200 -14.586 1.00 95.75 86 PRO A N 1
ATOM 637 C CA . PRO A 1 86 ? 6.400 12.164 -13.655 1.00 95.75 86 PRO A CA 1
ATOM 638 C C . PRO A 1 86 ? 4.870 12.153 -13.628 1.00 95.75 86 PRO A C 1
ATOM 640 O O . PRO A 1 86 ? 4.276 12.386 -12.574 1.00 95.75 86 PRO A O 1
ATOM 643 N N . GLN A 1 87 ? 4.219 11.860 -14.757 1.00 95.50 87 GLN A N 1
ATOM 644 C CA . GLN A 1 87 ? 2.762 11.787 -14.808 1.00 95.50 87 GLN A CA 1
ATOM 645 C C . GLN A 1 87 ? 2.255 10.588 -14.001 1.00 95.50 87 GLN A C 1
ATOM 647 O O . GLN A 1 87 ? 1.342 10.726 -13.187 1.00 95.50 87 GLN A O 1
ATOM 652 N N . LYS A 1 88 ? 2.904 9.427 -14.142 1.00 93.81 88 LYS A N 1
ATOM 653 C CA . LYS A 1 88 ? 2.591 8.241 -13.333 1.00 93.81 88 LYS A CA 1
ATOM 654 C C . LYS A 1 88 ? 2.931 8.414 -11.860 1.00 93.81 88 LYS A C 1
ATOM 656 O O . LYS A 1 88 ? 2.202 7.901 -11.012 1.00 93.81 88 LYS A O 1
ATOM 661 N N . VAL A 1 89 ? 3.984 9.166 -11.539 1.00 96.06 89 VAL A N 1
ATOM 662 C CA . VAL A 1 89 ? 4.269 9.554 -10.151 1.00 96.06 89 VAL A CA 1
ATOM 663 C C . VAL A 1 89 ? 3.092 10.338 -9.574 1.00 96.06 89 VAL A C 1
ATOM 665 O O . VAL A 1 89 ? 2.606 9.981 -8.504 1.00 96.06 89 VAL A O 1
ATOM 668 N N . ALA A 1 90 ? 2.595 11.355 -10.285 1.00 96.88 90 ALA A N 1
ATOM 669 C CA . ALA A 1 90 ? 1.463 12.158 -9.826 1.00 96.88 90 ALA A CA 1
ATOM 670 C C . ALA A 1 90 ? 0.193 11.313 -9.614 1.00 96.88 90 ALA A C 1
ATOM 672 O O . ALA A 1 90 ? -0.465 11.450 -8.584 1.00 96.88 90 ALA A O 1
ATOM 673 N N . GLU A 1 91 ? -0.112 10.388 -10.531 1.00 95.50 91 GLU A N 1
ATOM 674 C CA . GLU A 1 91 ? -1.242 9.456 -10.394 1.00 95.50 91 GLU A CA 1
ATOM 675 C C . GLU A 1 91 ? -1.134 8.585 -9.127 1.00 95.50 91 GLU A C 1
ATOM 677 O O . GLU A 1 91 ? -2.101 8.447 -8.374 1.00 95.50 91 GLU A O 1
ATOM 682 N N . ILE A 1 92 ? 0.043 8.006 -8.862 1.00 95.25 92 ILE A N 1
ATOM 683 C CA . ILE A 1 92 ? 0.265 7.161 -7.678 1.00 95.25 92 ILE A CA 1
ATOM 684 C C . ILE A 1 92 ? 0.208 7.992 -6.395 1.00 95.25 92 ILE A C 1
ATOM 686 O O . ILE A 1 92 ? -0.404 7.562 -5.417 1.00 95.25 92 ILE A O 1
ATOM 690 N N . VAL A 1 93 ? 0.799 9.187 -6.394 1.00 96.75 93 VAL A N 1
ATOM 691 C CA . VAL A 1 93 ? 0.781 10.094 -5.239 1.00 96.75 93 VAL A CA 1
ATOM 692 C C . VAL A 1 93 ? -0.643 10.524 -4.900 1.00 96.75 93 VAL A C 1
ATOM 694 O O . VAL A 1 93 ? -1.026 10.454 -3.733 1.00 96.75 93 VAL A O 1
ATOM 697 N N . GLU A 1 94 ? -1.460 10.894 -5.888 1.00 97.44 94 GLU A N 1
ATOM 698 C CA . GLU A 1 94 ? -2.866 11.233 -5.638 1.00 97.44 94 GLU A CA 1
ATOM 699 C C . GLU A 1 94 ? -3.666 10.035 -5.128 1.00 97.44 94 GLU A C 1
ATOM 701 O O . GLU A 1 94 ? -4.540 10.182 -4.269 1.00 97.44 94 GLU A O 1
ATOM 706 N N . ARG A 1 95 ? -3.322 8.821 -5.564 1.00 96.12 95 ARG A N 1
ATOM 707 C CA . ARG A 1 95 ? -3.939 7.604 -5.037 1.00 96.12 95 ARG A CA 1
ATOM 708 C C . ARG A 1 95 ? -3.559 7.335 -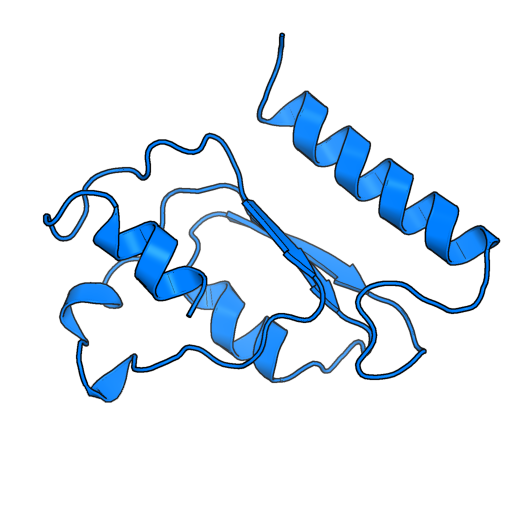3.583 1.00 96.12 95 ARG A C 1
ATOM 710 O O . ARG A 1 95 ? -4.438 7.013 -2.785 1.00 96.12 95 ARG A O 1
ATOM 717 N N . ILE A 1 96 ? -2.288 7.516 -3.223 1.00 96.44 96 ILE A N 1
ATOM 718 C CA . ILE A 1 96 ? -1.811 7.433 -1.835 1.00 96.44 96 ILE A CA 1
ATOM 719 C C . ILE A 1 96 ? -2.513 8.488 -0.978 1.00 96.44 96 ILE A C 1
ATOM 721 O O . ILE A 1 96 ? -3.061 8.164 0.072 1.00 96.44 96 ILE A O 1
ATOM 725 N N . ARG A 1 97 ? -2.552 9.741 -1.438 1.00 96.75 97 ARG A N 1
ATOM 726 C CA . ARG A 1 97 ? -3.218 10.846 -0.742 1.00 96.75 97 ARG A CA 1
ATOM 727 C C . ARG A 1 97 ? -4.696 10.555 -0.503 1.00 96.75 97 ARG A C 1
ATOM 729 O O . ARG A 1 97 ? -5.161 10.685 0.624 1.00 96.75 97 ARG A O 1
ATOM 736 N N . THR A 1 98 ? -5.419 10.148 -1.543 1.00 96.94 98 THR A N 1
ATOM 737 C CA . THR A 1 98 ? -6.845 9.807 -1.452 1.00 96.94 98 THR A CA 1
ATOM 738 C C . THR A 1 98 ? -7.077 8.689 -0.439 1.00 96.94 98 THR A C 1
ATOM 740 O O . THR A 1 98 ? -7.935 8.814 0.432 1.00 96.94 98 THR A O 1
ATOM 743 N N . PHE A 1 99 ? -6.264 7.631 -0.501 1.00 96.69 99 PHE A N 1
ATOM 744 C CA . PHE A 1 99 ? -6.331 6.513 0.435 1.00 96.69 99 PHE A CA 1
ATOM 745 C C . PHE A 1 99 ? -6.091 6.955 1.889 1.00 96.69 99 PHE A C 1
ATOM 747 O O . PHE A 1 99 ? -6.849 6.587 2.787 1.00 96.69 99 PHE A O 1
ATOM 754 N N . LEU A 1 100 ? -5.078 7.796 2.122 1.00 95.69 100 LEU A N 1
ATOM 755 C CA . LEU A 1 100 ? -4.789 8.344 3.446 1.00 95.69 100 LEU A CA 1
ATOM 756 C C . LEU A 1 100 ? -5.939 9.211 3.966 1.00 95.69 100 LEU A C 1
ATOM 758 O O . LEU A 1 100 ? -6.336 9.043 5.111 1.00 95.69 100 LEU A O 1
ATOM 762 N N . LEU A 1 101 ? -6.514 10.095 3.149 1.00 96.06 101 LEU A N 1
ATOM 763 C CA . LEU A 1 101 ? -7.642 10.938 3.568 1.00 96.06 101 LEU A CA 1
ATOM 764 C C . LEU A 1 101 ? -8.900 10.119 3.891 1.00 96.06 101 LEU A C 1
ATOM 766 O O . LEU A 1 101 ? -9.635 10.466 4.813 1.00 96.06 101 LEU A O 1
ATOM 770 N N . GLN A 1 102 ? -9.131 9.020 3.170 1.00 95.75 102 GLN A N 1
ATOM 771 C CA . GLN A 1 102 ? -10.261 8.125 3.410 1.00 95.75 102 GLN A CA 1
ATOM 772 C C . GLN A 1 102 ? -10.149 7.375 4.747 1.00 95.75 102 GLN A C 1
ATOM 774 O O . GLN A 1 102 ? -11.155 7.186 5.430 1.00 95.75 102 GLN A O 1
ATOM 779 N N . HIS A 1 103 ? -8.947 6.931 5.124 1.00 93.88 103 HIS A N 1
ATOM 780 C CA . HIS A 1 103 ? -8.741 6.080 6.305 1.00 93.88 103 HIS A CA 1
ATOM 781 C C . HIS A 1 103 ? -8.161 6.816 7.523 1.00 93.88 103 HIS A C 1
ATOM 783 O O . HIS A 1 103 ? -8.266 6.334 8.651 1.00 93.88 103 HIS A O 1
ATOM 789 N N . CYS A 1 104 ? -7.595 8.004 7.325 1.00 91.06 104 CYS A N 1
ATOM 790 C CA . CYS A 1 104 ? -7.044 8.872 8.361 1.00 91.06 104 CYS A CA 1
ATOM 791 C C . CYS A 1 104 ? -7.661 10.282 8.276 1.00 91.06 104 CYS A C 1
ATOM 793 O O . CYS A 1 104 ? -6.924 11.244 8.048 1.00 91.06 104 CYS A O 1
ATOM 795 N N . PRO A 1 105 ? -8.988 10.433 8.457 1.00 85.19 105 PRO A N 1
ATOM 796 C CA . PRO A 1 105 ? -9.603 11.755 8.491 1.00 85.19 105 PRO A CA 1
ATOM 797 C C . PRO A 1 105 ? -9.060 12.562 9.678 1.00 85.19 105 PRO A C 1
ATOM 799 O O . PRO A 1 105 ? -8.793 11.991 10.748 1.00 85.19 105 PRO A O 1
ATOM 802 N N . VAL A 1 106 ? -8.880 13.864 9.434 1.00 76.06 106 VAL A N 1
ATOM 803 C CA . VAL A 1 106 ? -8.444 14.878 10.411 1.00 76.06 106 VAL A CA 1
ATOM 804 C C . VAL A 1 106 ? -9.519 15.090 11.467 1.00 76.06 106 VAL A C 1
ATOM 806 O O . VAL A 1 106 ? -10.703 15.182 11.074 1.00 76.06 106 VAL A O 1
#

Radius of gyration: 14.2 Å; chains: 1; bounding box: 22×35×37 Å

Foldseek 3Di:
DVLCCQQPVPVDQPDAGPDLAEEAFLDAADDCCPVCVSSQVAAHQHAYEYEEADPPSVRSVRCVRNHPHYHYDYHPQHRDSFDPDVVRRVVVVVVVVVSCCVRPPD